Protein AF-A0A962UVL1-F1 (afdb_monomer)

Mean predicted aligned error: 9.24 Å

Sequence (74 aa):
MRHLYTLLYYLILPGVLVRLWWRGRKEPAYRERWAERFGFIDAVPAGCLWIHAVSLGETRAAVPLIRALQERYP

Structure (mmCIF, N/CA/C/O backbone):
data_AF-A0A962UVL1-F1
#
_entry.id   AF-A0A962UVL1-F1
#
loop_
_atom_site.group_PDB
_atom_site.id
_atom_site.type_symbol
_atom_site.label_atom_id
_atom_site.label_alt_id
_atom_site.label_comp_id
_atom_site.label_asym_id
_atom_site.label_entity_id
_atom_site.label_seq_id
_atom_site.pdbx_PDB_ins_code
_atom_site.Cartn_x
_atom_site.Cartn_y
_atom_site.Cartn_z
_atom_site.occupancy
_atom_site.B_iso_or_equiv
_atom_site.auth_seq_id
_atom_site.auth_comp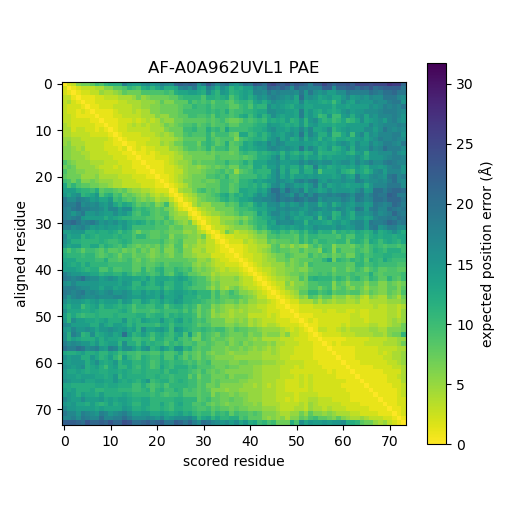_id
_atom_site.auth_asym_id
_atom_site.auth_atom_id
_atom_site.pdbx_PDB_model_num
ATOM 1 N N . MET A 1 1 ? 10.516 9.836 -29.716 1.00 65.31 1 MET A N 1
ATOM 2 C CA . MET A 1 1 ? 10.810 9.909 -28.264 1.00 65.31 1 MET A CA 1
ATOM 3 C C . MET A 1 1 ? 9.938 8.993 -27.405 1.00 65.31 1 MET A C 1
ATOM 5 O O . MET A 1 1 ? 10.510 8.162 -26.714 1.00 65.31 1 MET A O 1
ATOM 9 N N . ARG A 1 2 ? 8.594 9.055 -27.471 1.00 78.75 2 ARG A N 1
ATOM 10 C CA . ARG A 1 2 ? 7.696 8.200 -26.655 1.00 78.75 2 ARG A CA 1
ATOM 11 C C . ARG A 1 2 ? 7.981 6.696 -26.784 1.00 78.75 2 ARG A C 1
ATOM 13 O O . ARG A 1 2 ? 8.143 6.025 -25.779 1.00 78.75 2 ARG A O 1
ATOM 20 N N . HIS A 1 3 ? 8.131 6.189 -28.009 1.00 82.88 3 HIS A N 1
ATOM 21 C CA . HIS A 1 3 ? 8.364 4.758 -28.256 1.00 82.88 3 HIS A CA 1
ATOM 22 C C . HIS A 1 3 ? 9.706 4.246 -27.716 1.00 82.88 3 HIS A C 1
ATOM 24 O O . HIS A 1 3 ? 9.759 3.151 -27.170 1.00 82.88 3 HIS A O 1
ATOM 30 N N . LEU A 1 4 ? 10.770 5.052 -27.808 1.00 88.19 4 LEU A N 1
ATOM 31 C CA . LEU A 1 4 ? 12.084 4.700 -27.264 1.00 88.19 4 LEU A CA 1
ATOM 32 C C . LEU A 1 4 ? 12.060 4.679 -25.731 1.00 88.19 4 LEU A C 1
ATOM 34 O O . LEU 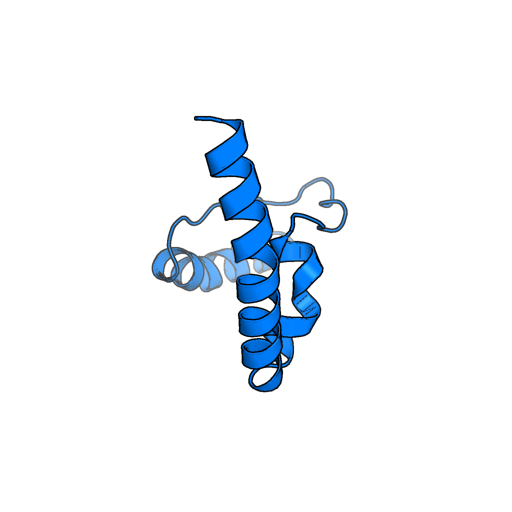A 1 4 ? 12.572 3.747 -25.122 1.00 88.19 4 LEU A O 1
ATOM 38 N N . TYR A 1 5 ? 11.415 5.675 -25.116 1.00 84.00 5 TYR A N 1
ATOM 39 C CA . TYR A 1 5 ? 11.242 5.735 -23.665 1.00 84.00 5 TYR A CA 1
ATOM 40 C C . TYR A 1 5 ? 10.443 4.534 -23.144 1.00 84.00 5 TYR A C 1
ATOM 42 O O . TYR A 1 5 ? 10.859 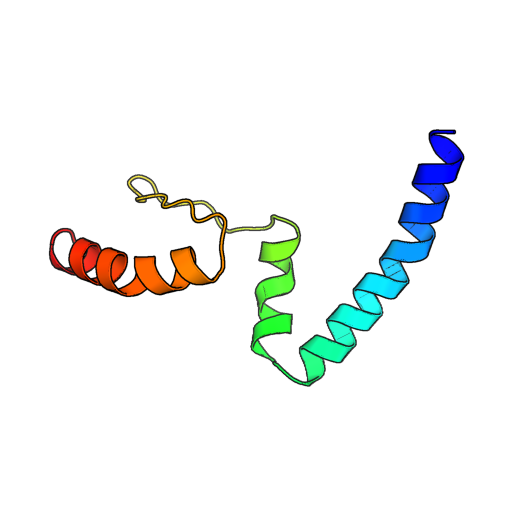3.871 -22.200 1.00 84.00 5 TYR A O 1
ATOM 50 N N . THR A 1 6 ? 9.335 4.204 -23.809 1.00 85.88 6 THR A N 1
ATOM 51 C CA . THR A 1 6 ? 8.513 3.037 -23.481 1.00 85.88 6 THR A CA 1
ATOM 52 C C . THR A 1 6 ? 9.286 1.725 -23.653 1.00 85.88 6 THR A C 1
ATOM 54 O O . THR A 1 6 ? 9.217 0.869 -22.777 1.00 85.88 6 THR A O 1
ATOM 57 N N . LEU A 1 7 ? 10.071 1.569 -24.727 1.00 89.56 7 LEU A N 1
ATOM 58 C CA . LEU A 1 7 ? 10.882 0.369 -24.956 1.00 89.56 7 LEU A CA 1
ATOM 59 C C . LEU A 1 7 ? 11.958 0.190 -23.875 1.00 89.56 7 LEU A C 1
ATOM 61 O O . LEU A 1 7 ? 12.104 -0.900 -23.329 1.00 89.56 7 LEU A O 1
ATOM 65 N N . LEU A 1 8 ? 12.671 1.265 -23.528 1.00 89.81 8 LEU A N 1
ATOM 66 C CA . LEU A 1 8 ? 13.657 1.249 -22.445 1.00 89.81 8 LEU A CA 1
ATOM 67 C C . LEU A 1 8 ? 13.006 0.921 -21.101 1.00 89.81 8 LEU A C 1
ATOM 69 O O . LEU A 1 8 ? 13.547 0.121 -20.342 1.00 89.81 8 LEU A O 1
ATOM 73 N N . TYR A 1 9 ? 11.827 1.481 -20.825 1.00 86.56 9 TYR A N 1
ATOM 74 C CA . TYR A 1 9 ? 11.068 1.172 -19.617 1.00 86.56 9 TYR A CA 1
ATOM 75 C C . TYR A 1 9 ? 10.726 -0.322 -19.538 1.00 86.56 9 TYR A C 1
ATOM 77 O O . TYR A 1 9 ? 10.993 -0.955 -18.518 1.00 86.56 9 TYR A O 1
ATOM 85 N N . TYR A 1 10 ? 10.224 -0.912 -20.629 1.00 84.62 10 TYR A N 1
ATOM 86 C CA . TYR A 1 10 ? 9.936 -2.347 -20.693 1.00 84.62 10 TYR A CA 1
ATOM 87 C C . TYR A 1 10 ? 11.184 -3.226 -20.584 1.00 84.62 10 TYR A C 1
ATOM 89 O O . TYR A 1 10 ? 11.086 -4.316 -20.032 1.00 84.62 10 TYR A O 1
ATOM 97 N N . LEU A 1 11 ? 12.349 -2.770 -21.058 1.00 89.00 11 LEU A N 1
ATOM 98 C CA . LEU A 1 11 ? 13.612 -3.502 -20.908 1.00 89.00 1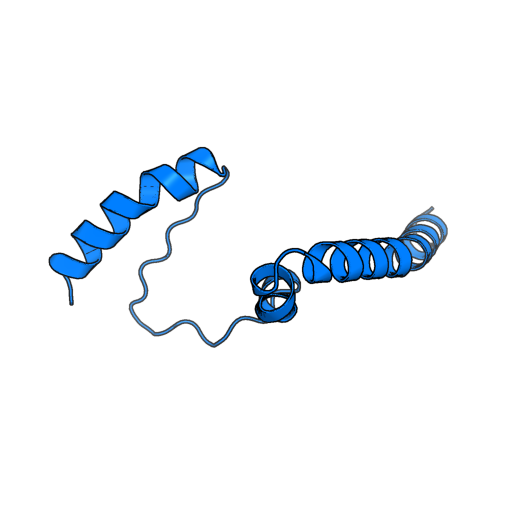1 LEU A CA 1
ATOM 99 C C . LEU A 1 11 ? 14.143 -3.463 -19.467 1.00 89.00 11 LEU A C 1
ATOM 101 O O . LEU A 1 11 ? 14.700 -4.444 -18.979 1.00 89.00 11 LEU A O 1
ATOM 105 N N . ILE A 1 12 ? 13.971 -2.331 -18.779 1.00 89.56 12 ILE A N 1
ATOM 106 C CA . ILE A 1 12 ? 14.424 -2.137 -17.394 1.00 89.56 12 ILE A CA 1
ATOM 107 C C . ILE A 1 12 ? 13.501 -2.864 -16.407 1.00 89.56 12 ILE A C 1
ATOM 109 O O . ILE A 1 12 ? 13.972 -3.407 -15.403 1.00 89.56 12 ILE A O 1
ATOM 113 N N . LEU A 1 13 ? 12.199 -2.914 -16.698 1.00 85.31 13 LEU A N 1
ATOM 114 C CA . LEU A 1 13 ? 11.176 -3.525 -15.850 1.00 85.31 13 LEU A CA 1
ATOM 115 C C . LEU A 1 13 ? 11.515 -4.959 -15.379 1.00 85.31 13 LEU A C 1
ATOM 117 O O . LEU A 1 13 ? 11.506 -5.173 -14.164 1.00 85.31 13 LEU A O 1
ATOM 121 N N . PRO A 1 14 ? 11.884 -5.934 -16.239 1.00 84.25 14 PRO A N 1
ATOM 122 C CA . PRO A 1 14 ? 12.251 -7.278 -15.789 1.00 84.25 14 PRO A CA 1
ATOM 123 C C . PRO A 1 14 ? 13.474 -7.273 -14.864 1.00 84.25 14 PRO A C 1
ATOM 125 O O . PRO A 1 14 ? 13.506 -8.024 -13.891 1.00 84.25 14 PRO A O 1
ATOM 128 N N . GLY A 1 15 ? 14.445 -6.382 -15.089 1.00 87.00 15 GLY A N 1
ATOM 129 C CA . GLY A 1 15 ? 15.596 -6.220 -14.196 1.00 87.00 15 GLY A CA 1
ATOM 130 C C . GLY A 1 15 ? 15.193 -5.742 -12.796 1.00 87.00 15 GLY A C 1
ATOM 131 O O . GLY A 1 15 ? 15.680 -6.261 -11.787 1.00 87.00 15 GLY A O 1
ATOM 132 N N . VAL A 1 16 ? 14.251 -4.798 -12.716 1.00 82.38 16 VAL A N 1
ATOM 133 C CA . VAL A 1 16 ? 13.689 -4.322 -11.441 1.00 82.38 16 VAL A CA 1
ATOM 134 C C . VAL A 1 16 ? 12.916 -5.437 -10.733 1.00 82.38 16 VAL A C 1
ATOM 136 O O . VAL A 1 16 ? 13.099 -5.623 -9.529 1.00 82.38 16 VAL A O 1
ATOM 139 N N . LEU A 1 17 ? 12.123 -6.225 -11.465 1.00 80.56 17 LEU A N 1
ATOM 140 C CA . LEU A 1 17 ? 11.392 -7.374 -10.917 1.00 80.56 17 LEU A CA 1
ATOM 141 C C . LEU A 1 17 ? 12.343 -8.433 -10.342 1.00 80.56 17 LEU A C 1
ATOM 143 O O . LEU A 1 17 ? 12.157 -8.867 -9.205 1.00 80.56 17 LEU A O 1
ATOM 147 N N . VAL A 1 18 ? 13.408 -8.799 -11.062 1.00 83.25 18 VAL A N 1
ATOM 148 C CA . VAL A 1 18 ? 14.421 -9.755 -10.575 1.00 83.25 18 VAL A CA 1
ATOM 149 C C . VAL A 1 18 ? 15.116 -9.226 -9.317 1.00 83.25 18 VAL A C 1
ATOM 151 O O . VAL A 1 18 ? 15.288 -9.962 -8.342 1.00 83.25 18 VAL A O 1
ATOM 154 N N . ARG A 1 19 ? 15.463 -7.933 -9.284 1.00 81.75 19 ARG A N 1
ATOM 155 C CA . ARG A 1 19 ? 16.064 -7.296 -8.101 1.00 81.75 19 ARG A CA 1
ATOM 156 C C . ARG A 1 19 ? 15.121 -7.322 -6.897 1.00 81.75 19 ARG A C 1
ATOM 158 O O . ARG A 1 19 ? 15.556 -7.635 -5.787 1.00 81.75 19 ARG A O 1
ATOM 165 N N . LEU A 1 20 ? 13.843 -7.006 -7.101 1.00 73.00 20 LEU A N 1
ATOM 166 C CA . LEU A 1 20 ? 12.817 -7.074 -6.058 1.00 73.00 20 LEU A CA 1
ATOM 167 C C . LEU A 1 20 ? 12.623 -8.512 -5.565 1.00 73.00 20 LEU A C 1
ATOM 169 O O . LEU A 1 20 ? 12.509 -8.721 -4.359 1.00 73.00 20 LEU A O 1
ATOM 173 N N . TRP A 1 21 ? 12.647 -9.500 -6.466 1.00 73.69 21 TRP A N 1
ATOM 174 C CA . TRP A 1 21 ? 12.510 -10.919 -6.128 1.00 73.69 21 TRP A CA 1
ATOM 175 C C . TRP A 1 21 ? 13.683 -11.418 -5.287 1.00 73.69 21 TRP A C 1
ATOM 177 O O . TRP A 1 21 ? 13.491 -12.127 -4.297 1.00 73.69 21 TRP A O 1
ATOM 187 N N . TRP A 1 22 ? 14.904 -11.017 -5.648 1.00 78.06 22 TRP A N 1
ATOM 188 C CA . TRP A 1 22 ? 16.104 -11.350 -4.887 1.00 78.06 22 TRP A CA 1
ATOM 189 C C . TRP A 1 22 ? 16.084 -10.691 -3.506 1.00 78.06 22 TRP A C 1
ATOM 191 O O . TRP A 1 22 ? 16.376 -11.342 -2.504 1.00 78.06 22 TRP A O 1
ATOM 201 N N . ARG A 1 23 ? 15.657 -9.428 -3.415 1.00 71.62 23 ARG A N 1
ATOM 202 C CA . ARG A 1 23 ? 15.506 -8.745 -2.125 1.00 71.62 23 ARG A CA 1
ATOM 203 C C . ARG A 1 23 ? 14.418 -9.395 -1.260 1.00 71.62 23 ARG A C 1
ATOM 205 O O . ARG A 1 23 ? 14.633 -9.596 -0.071 1.00 71.62 23 ARG A O 1
ATOM 212 N N . GLY A 1 24 ? 13.321 -9.834 -1.873 1.00 65.81 24 GLY A N 1
ATOM 213 C CA . GLY A 1 24 ? 12.251 -10.585 -1.216 1.00 65.81 24 GLY A CA 1
ATOM 214 C C . GLY A 1 24 ? 12.629 -12.000 -0.759 1.00 65.81 24 GLY A C 1
ATOM 215 O O . GLY A 1 24 ? 11.907 -12.581 0.041 1.00 65.81 24 GLY A O 1
ATOM 216 N N . ARG A 1 25 ? 13.769 -12.567 -1.193 1.00 66.75 25 ARG A N 1
ATOM 217 C CA . ARG A 1 25 ? 14.315 -13.794 -0.574 1.00 66.75 25 ARG A CA 1
ATOM 218 C C . ARG A 1 25 ? 14.849 -13.555 0.839 1.00 66.75 25 ARG A C 1
ATOM 220 O O . ARG A 1 25 ? 14.851 -14.492 1.624 1.00 66.75 25 ARG A O 1
ATOM 227 N N . LYS A 1 26 ? 15.331 -12.346 1.145 1.00 64.88 26 LYS A N 1
ATOM 228 C CA . LYS A 1 26 ? 15.867 -12.003 2.474 1.00 64.88 26 LYS A CA 1
ATOM 229 C C . LYS A 1 26 ? 14.780 -11.567 3.456 1.00 64.88 26 LYS A C 1
ATOM 231 O O . LYS A 1 26 ? 14.971 -11.696 4.655 1.00 64.88 26 LYS A O 1
ATOM 236 N N . GLU A 1 27 ? 13.652 -11.083 2.945 1.00 67.56 27 GLU A N 1
ATOM 237 C CA . GLU A 1 27 ? 12.552 -10.552 3.746 1.00 67.56 27 GLU A CA 1
ATOM 238 C C . GLU A 1 27 ? 11.234 -11.138 3.198 1.00 67.56 27 GLU A C 1
ATOM 240 O O . GLU A 1 27 ? 10.719 -10.646 2.195 1.00 67.56 27 GLU A O 1
ATOM 245 N N . PRO A 1 28 ? 10.696 -12.227 3.781 1.00 63.72 28 PRO A N 1
ATOM 246 C CA . PRO A 1 28 ? 9.509 -12.912 3.255 1.00 63.72 28 PRO A CA 1
ATOM 247 C C . PRO A 1 28 ? 8.289 -11.985 3.128 1.00 63.72 28 PRO A C 1
ATOM 249 O O . PRO A 1 28 ? 7.579 -12.033 2.124 1.00 63.72 28 PRO A O 1
ATOM 252 N N . ALA A 1 29 ? 8.140 -11.035 4.060 1.00 64.12 29 ALA A N 1
ATOM 253 C CA . ALA A 1 29 ? 7.117 -9.986 4.015 1.00 64.12 29 ALA A CA 1
ATOM 254 C C . ALA A 1 29 ? 7.194 -9.108 2.745 1.00 64.12 29 ALA A C 1
ATOM 256 O O . ALA A 1 29 ? 6.200 -8.520 2.321 1.00 64.12 29 ALA A O 1
ATOM 257 N N . TYR A 1 30 ? 8.364 -9.021 2.099 1.00 62.56 30 TYR A N 1
ATOM 258 C CA . TYR A 1 30 ? 8.525 -8.323 0.820 1.00 62.56 30 TYR A CA 1
ATOM 259 C C . TYR A 1 30 ? 7.932 -9.091 -0.362 1.00 62.56 30 TYR A C 1
ATOM 261 O O . TYR A 1 30 ? 7.719 -8.463 -1.395 1.00 62.56 30 TYR A O 1
ATOM 269 N N . ARG A 1 31 ? 7.734 -10.414 -0.262 1.00 62.91 31 ARG A N 1
ATOM 270 C CA . ARG A 1 31 ? 7.152 -11.260 -1.321 1.00 62.91 31 ARG A CA 1
ATOM 271 C C . ARG A 1 31 ? 5.637 -11.338 -1.241 1.00 62.91 31 ARG A C 1
ATOM 273 O O . ARG A 1 31 ? 4.989 -11.266 -2.277 1.00 62.91 31 ARG A O 1
ATOM 280 N N . GLU A 1 32 ? 5.091 -11.432 -0.035 1.00 65.06 32 GLU A N 1
ATOM 281 C CA . GLU A 1 32 ? 3.645 -11.576 0.187 1.00 65.06 32 GLU A CA 1
ATOM 282 C C . GLU A 1 32 ? 2.855 -10.351 -0.295 1.00 65.06 32 GLU A C 1
ATOM 284 O O . GLU A 1 32 ? 1.746 -10.476 -0.798 1.00 65.06 32 GLU A O 1
ATOM 289 N N . ARG A 1 33 ? 3.475 -9.168 -0.253 1.00 69.38 33 ARG A N 1
ATOM 290 C CA . ARG A 1 33 ? 2.825 -7.883 -0.554 1.00 69.38 33 ARG A CA 1
ATOM 291 C C . ARG A 1 33 ? 3.135 -7.347 -1.957 1.00 69.38 33 ARG A C 1
ATOM 293 O O . ARG A 1 33 ? 3.140 -6.138 -2.183 1.00 69.38 33 ARG A O 1
ATOM 300 N N . TRP A 1 34 ? 3.475 -8.225 -2.909 1.00 73.25 34 TRP A N 1
ATOM 301 C CA . TRP A 1 34 ? 3.745 -7.818 -4.299 1.00 73.25 34 TRP A CA 1
ATOM 302 C C . TRP A 1 34 ? 2.508 -7.245 -4.975 1.00 73.25 34 TRP A C 1
ATOM 304 O O . TRP A 1 34 ? 2.613 -6.208 -5.624 1.00 73.25 34 TRP A O 1
ATOM 314 N N . ALA A 1 35 ? 1.358 -7.892 -4.785 1.00 74.94 35 ALA A N 1
ATOM 315 C CA . ALA A 1 35 ? 0.075 -7.448 -5.320 1.00 74.94 35 ALA A CA 1
ATOM 316 C C . ALA A 1 35 ? -0.210 -5.985 -4.932 1.00 74.94 35 ALA A C 1
ATOM 318 O O . ALA A 1 35 ? -0.406 -5.143 -5.809 1.00 74.94 35 ALA A O 1
ATOM 319 N N . GLU A 1 36 ? -0.059 -5.657 -3.645 1.00 78.75 36 GLU A N 1
ATOM 320 C CA . GLU A 1 36 ? -0.278 -4.305 -3.116 1.00 78.75 36 GLU A CA 1
ATOM 321 C C . GLU A 1 36 ? 0.616 -3.248 -3.792 1.00 78.75 36 GLU A C 1
ATOM 323 O O . GLU A 1 36 ? 0.181 -2.123 -4.031 1.00 78.75 36 GLU A O 1
ATOM 328 N N . ARG A 1 37 ? 1.859 -3.593 -4.165 1.00 75.44 37 ARG A N 1
ATOM 329 C CA . ARG A 1 37 ? 2.790 -2.662 -4.843 1.00 75.44 37 ARG A CA 1
ATOM 330 C C . ARG A 1 37 ? 2.382 -2.315 -6.263 1.00 75.44 37 ARG A C 1
ATOM 332 O O . ARG A 1 37 ? 2.711 -1.232 -6.735 1.00 75.44 37 ARG A O 1
ATOM 339 N N . PHE A 1 38 ? 1.712 -3.240 -6.939 1.00 77.00 38 PHE A N 1
ATOM 340 C CA . PHE A 1 38 ? 1.155 -3.012 -8.269 1.00 77.00 38 PHE A CA 1
ATOM 341 C C . PHE A 1 38 ? -0.264 -2.428 -8.205 1.00 77.00 38 PHE A C 1
ATOM 343 O O . PHE A 1 38 ? -0.910 -2.299 -9.239 1.00 77.00 38 PHE A O 1
ATOM 350 N N . GLY A 1 39 ? -0.737 -2.048 -7.012 1.00 74.94 39 GLY A N 1
ATOM 351 C CA . GLY A 1 39 ? -2.064 -1.469 -6.809 1.00 74.94 39 GLY A CA 1
ATOM 352 C C . GLY A 1 39 ? -3.188 -2.500 -6.730 1.00 74.94 39 GLY A C 1
ATOM 353 O O . GLY A 1 39 ? -4.352 -2.114 -6.679 1.00 74.94 39 GLY A O 1
ATOM 354 N N . PHE A 1 40 ? -2.866 -3.795 -6.691 1.00 82.38 40 PHE A N 1
ATOM 355 C CA . PHE A 1 40 ? -3.845 -4.837 -6.401 1.00 82.38 40 PHE A CA 1
ATOM 356 C C . PHE A 1 40 ? -4.034 -4.909 -4.887 1.00 82.38 40 PHE A C 1
ATOM 358 O O . PHE A 1 40 ? -3.267 -5.564 -4.180 1.00 82.38 40 PHE A O 1
ATOM 365 N N . ILE A 1 41 ? -5.030 -4.177 -4.403 1.00 83.38 41 ILE A N 1
ATOM 366 C CA . ILE A 1 41 ? -5.491 -4.218 -3.017 1.00 83.38 41 ILE A CA 1
ATOM 367 C C . ILE A 1 41 ? -6.901 -4.802 -2.973 1.00 83.38 41 ILE A C 1
ATOM 369 O O . ILE A 1 41 ? -7.663 -4.663 -3.933 1.00 83.38 41 ILE A O 1
ATOM 373 N N . ASP A 1 42 ? -7.243 -5.441 -1.857 1.00 82.31 42 ASP A N 1
ATOM 374 C CA . ASP A 1 42 ? -8.615 -5.867 -1.601 1.00 82.31 42 ASP A CA 1
ATOM 375 C C . ASP A 1 42 ? -9.558 -4.660 -1.514 1.00 82.31 42 ASP A C 1
ATOM 377 O O . ASP A 1 42 ? -9.142 -3.517 -1.290 1.00 82.31 42 ASP A O 1
ATOM 381 N N . ALA A 1 43 ? -10.853 -4.922 -1.695 1.00 83.00 43 ALA A N 1
ATOM 382 C CA . ALA A 1 43 ? -11.875 -3.896 -1.573 1.00 83.00 43 ALA A CA 1
ATOM 383 C C . ALA A 1 43 ? -11.809 -3.241 -0.187 1.00 83.00 43 ALA A C 1
ATOM 385 O O . ALA A 1 43 ? -11.860 -3.909 0.847 1.00 83.00 43 ALA A O 1
ATOM 386 N N . VAL A 1 44 ? -11.711 -1.915 -0.180 1.00 83.38 44 VAL A N 1
ATOM 387 C CA . VAL A 1 44 ? -11.647 -1.139 1.054 1.00 83.38 44 VAL A CA 1
ATOM 388 C C . VAL A 1 44 ? -13.035 -1.134 1.713 1.00 83.38 44 VAL A C 1
ATOM 390 O O . VAL A 1 44 ? -14.002 -0.74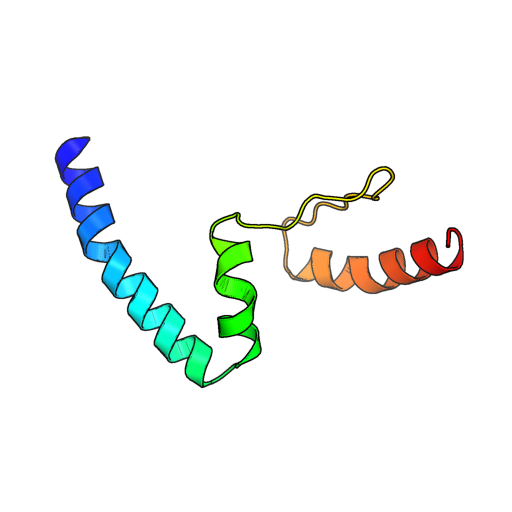0 1.054 1.00 83.38 44 VAL A O 1
ATOM 393 N N . PRO A 1 45 ? -13.170 -1.558 2.986 1.00 84.44 45 PRO A N 1
ATOM 394 C CA . PRO A 1 45 ? -14.462 -1.605 3.665 1.00 84.44 45 PRO A CA 1
ATOM 395 C C . PRO A 1 45 ? -15.128 -0.228 3.761 1.00 84.44 45 PRO A C 1
ATOM 397 O O . PRO A 1 45 ? -14.463 0.792 3.964 1.00 84.44 45 PRO A O 1
ATOM 400 N N . ALA A 1 46 ? -16.460 -0.197 3.675 1.00 84.62 46 ALA A N 1
ATOM 401 C CA . ALA A 1 46 ? -17.223 1.022 3.921 1.00 84.62 46 ALA A CA 1
ATOM 402 C C . ALA A 1 46 ? -17.001 1.509 5.365 1.00 84.62 46 ALA A C 1
ATOM 404 O O . ALA A 1 46 ? -17.034 0.714 6.302 1.00 84.62 46 ALA A O 1
ATOM 405 N N . GLY A 1 47 ? -16.764 2.813 5.538 1.00 84.19 47 GLY A N 1
ATOM 406 C CA . GLY A 1 47 ? -16.456 3.404 6.846 1.00 84.19 47 GLY A CA 1
ATOM 407 C C . GLY A 1 47 ? -14.980 3.330 7.254 1.00 84.19 47 GLY A C 1
ATOM 408 O O . GLY A 1 47 ? -14.652 3.686 8.382 1.00 84.19 47 GLY A O 1
ATOM 409 N N . CYS A 1 48 ? -14.075 2.909 6.361 1.00 86.44 48 CYS A N 1
ATOM 410 C CA . CYS A 1 48 ? -12.646 2.958 6.655 1.00 86.44 48 CYS A CA 1
ATOM 411 C C . CYS A 1 48 ? -12.164 4.404 6.877 1.00 86.44 48 CYS A C 1
ATOM 413 O O . CYS A 1 48 ? -12.565 5.330 6.164 1.00 86.44 48 CYS A O 1
ATOM 415 N N . LEU A 1 49 ? -11.236 4.588 7.815 1.00 85.50 49 LEU A N 1
ATOM 416 C CA . LEU A 1 49 ? -10.485 5.830 7.935 1.00 85.50 49 LEU A CA 1
ATOM 417 C C . LEU A 1 49 ? -9.209 5.730 7.097 1.00 85.50 49 LEU A C 1
ATOM 419 O O . LEU A 1 49 ? -8.280 5.000 7.446 1.00 85.50 49 LEU A O 1
ATOM 423 N N . TRP A 1 50 ? -9.152 6.479 5.997 1.00 88.38 50 TRP A N 1
ATOM 424 C CA . TRP A 1 50 ? -7.956 6.549 5.162 1.00 88.38 50 TRP A CA 1
ATOM 425 C C . TRP A 1 50 ? -7.002 7.627 5.683 1.00 88.38 50 TRP A C 1
ATOM 427 O O . TRP A 1 50 ? -7.319 8.815 5.648 1.00 88.38 50 TRP A O 1
ATOM 437 N N . ILE A 1 51 ? -5.803 7.226 6.113 1.00 88.62 51 ILE A N 1
ATOM 438 C CA . ILE A 1 51 ? -4.735 8.150 6.515 1.00 88.62 51 ILE A CA 1
ATOM 439 C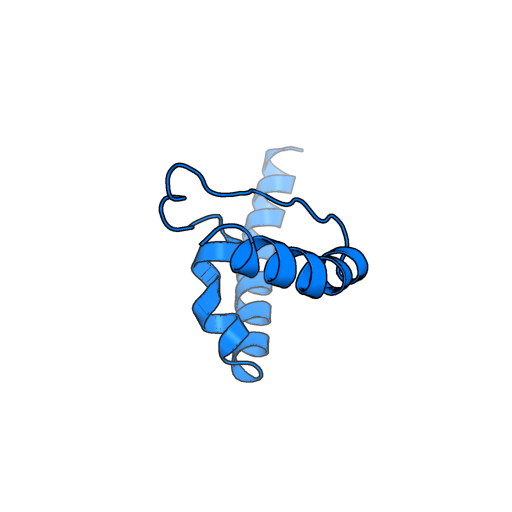 C . ILE A 1 51 ? -3.634 8.112 5.459 1.00 88.62 51 ILE A C 1
ATOM 441 O O . ILE A 1 51 ? -3.038 7.067 5.203 1.00 88.62 51 ILE A O 1
ATOM 445 N N . HIS A 1 52 ? -3.358 9.258 4.841 1.00 90.38 52 HIS A N 1
ATOM 446 C CA . HIS A 1 52 ? -2.268 9.395 3.882 1.00 90.38 52 HIS A CA 1
ATOM 447 C C . HIS A 1 52 ? -1.008 9.925 4.577 1.00 90.38 52 HIS A C 1
ATOM 449 O O . HIS A 1 52 ? -1.052 10.968 5.223 1.00 90.38 52 HIS A O 1
ATOM 455 N N . ALA A 1 53 ? 0.107 9.212 4.423 1.00 91.56 53 ALA A N 1
ATOM 456 C CA . ALA A 1 53 ? 1.428 9.616 4.896 1.00 91.56 53 ALA A CA 1
ATOM 457 C C . ALA A 1 53 ? 2.405 9.587 3.715 1.00 91.56 53 ALA A C 1
ATOM 459 O O . ALA A 1 53 ? 2.486 8.585 3.001 1.00 91.56 53 ALA A O 1
ATOM 460 N N . VAL A 1 54 ? 3.141 10.677 3.503 1.00 91.12 54 VAL A N 1
ATOM 461 C CA . VAL A 1 54 ? 4.061 10.855 2.367 1.00 91.12 54 VAL A CA 1
ATOM 462 C C . VAL A 1 54 ? 5.495 10.438 2.702 1.00 91.12 54 VAL A C 1
ATOM 464 O O . VAL A 1 54 ? 6.325 10.286 1.806 1.00 91.12 54 VAL A O 1
ATOM 467 N N . SER A 1 55 ? 5.793 10.202 3.984 1.00 92.19 55 SER A N 1
ATOM 468 C CA . SER A 1 55 ? 7.110 9.780 4.469 1.00 92.19 55 SER A CA 1
ATOM 469 C C . SER A 1 55 ? 7.061 8.530 5.354 1.00 92.19 55 SER A C 1
ATOM 471 O O . SER A 1 55 ? 6.089 8.261 6.065 1.00 92.19 55 SER A O 1
ATOM 473 N N . LEU A 1 56 ? 8.172 7.782 5.384 1.00 86.50 56 LEU A N 1
ATOM 474 C CA . LEU A 1 56 ? 8.366 6.680 6.332 1.00 86.50 56 LEU A CA 1
ATOM 475 C C . LEU A 1 56 ? 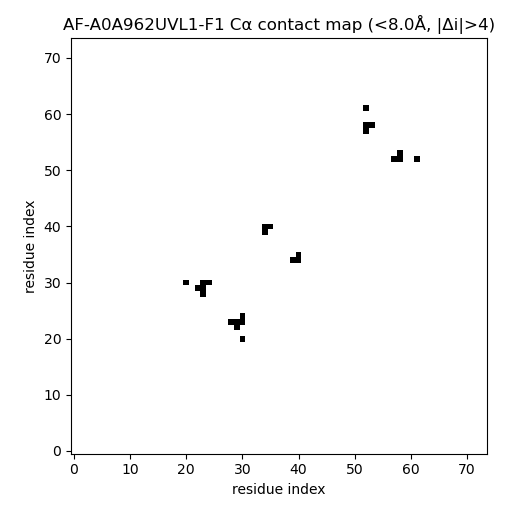8.289 7.174 7.786 1.00 86.50 56 LEU A C 1
ATOM 477 O O . LEU A 1 56 ? 7.760 6.469 8.643 1.00 86.50 56 LEU A O 1
ATOM 481 N N . GLY A 1 57 ? 8.804 8.377 8.063 1.00 90.88 57 GLY A N 1
ATOM 482 C CA . GLY A 1 57 ? 8.739 8.984 9.395 1.00 90.88 57 GLY A CA 1
ATOM 483 C C . GLY A 1 57 ? 7.299 9.263 9.819 1.00 90.88 57 GLY A C 1
ATOM 484 O O . GLY A 1 57 ? 6.887 8.856 10.902 1.00 90.88 57 GLY A O 1
ATOM 485 N N . GLU A 1 58 ? 6.513 9.860 8.924 1.00 93.19 58 GLU A N 1
ATOM 486 C CA . GLU A 1 58 ? 5.086 10.130 9.136 1.00 93.19 58 GLU A CA 1
ATOM 487 C C . GLU A 1 58 ? 4.284 8.842 9.320 1.00 93.19 58 GLU A C 1
ATOM 489 O O . GLU A 1 58 ? 3.495 8.737 10.252 1.00 93.19 58 GLU A O 1
ATOM 494 N N . THR A 1 59 ? 4.545 7.822 8.495 1.00 92.19 59 THR A N 1
ATOM 495 C CA . THR A 1 59 ? 3.884 6.513 8.612 1.00 92.19 59 THR A CA 1
ATOM 496 C C . THR A 1 59 ? 4.137 5.894 9.988 1.00 92.19 59 THR A C 1
ATOM 498 O O . THR A 1 59 ? 3.219 5.371 10.614 1.00 92.19 59 THR A O 1
ATOM 501 N N . ARG A 1 60 ? 5.373 5.981 10.500 1.00 91.38 60 ARG A N 1
ATOM 502 C CA . ARG A 1 60 ? 5.727 5.467 11.835 1.00 91.38 60 ARG A CA 1
ATOM 503 C C . ARG A 1 60 ? 5.109 6.301 12.957 1.00 91.38 60 ARG A C 1
ATOM 505 O O . ARG A 1 60 ? 4.661 5.725 13.944 1.00 91.38 60 ARG A O 1
ATOM 512 N N . ALA A 1 61 ? 5.052 7.622 12.799 1.00 92.62 61 ALA A N 1
ATOM 513 C CA . ALA A 1 61 ? 4.412 8.527 13.753 1.00 92.62 61 ALA A CA 1
ATOM 514 C C . ALA A 1 61 ? 2.882 8.360 13.797 1.00 92.62 61 ALA A C 1
ATOM 516 O O . ALA A 1 61 ? 2.275 8.569 14.844 1.00 92.62 61 ALA A O 1
ATOM 517 N N . ALA A 1 62 ? 2.260 7.930 12.696 1.00 93.38 62 ALA A N 1
ATOM 518 C CA . ALA A 1 62 ? 0.825 7.672 12.624 1.00 93.38 62 ALA A CA 1
ATOM 519 C C . ALA A 1 62 ? 0.399 6.382 13.350 1.00 93.38 62 ALA A C 1
ATOM 521 O O . ALA A 1 62 ? -0.754 6.271 13.749 1.00 93.38 62 ALA A O 1
ATOM 522 N N . VAL A 1 63 ? 1.300 5.417 13.574 1.00 93.31 63 VAL A N 1
ATOM 523 C CA . VAL A 1 63 ? 0.977 4.146 14.257 1.00 93.31 63 VAL A CA 1
ATOM 524 C C . VAL A 1 63 ? 0.302 4.338 15.628 1.00 93.31 63 VAL A C 1
ATOM 526 O O . VAL A 1 63 ? -0.757 3.743 15.833 1.00 93.31 63 VAL A O 1
ATOM 529 N N . PRO A 1 64 ? 0.844 5.129 16.579 1.00 93.50 64 PRO A N 1
ATOM 530 C CA . PRO A 1 64 ? 0.176 5.353 17.864 1.00 93.50 64 PRO A CA 1
ATOM 531 C C . PRO A 1 64 ? -1.180 6.057 17.715 1.00 93.50 64 PRO A C 1
ATOM 533 O O . PRO A 1 64 ? -2.117 5.716 18.431 1.00 93.50 64 PRO A O 1
ATOM 536 N N . LEU A 1 65 ? -1.309 6.984 16.758 1.00 92.06 65 LEU A N 1
ATOM 537 C CA . LEU A 1 65 ? -2.576 7.655 16.459 1.00 92.06 65 LEU A CA 1
ATOM 538 C C . LEU A 1 65 ? -3.634 6.659 15.958 1.00 92.06 65 LEU A C 1
ATOM 540 O O . LEU A 1 65 ? -4.759 6.670 16.446 1.00 92.06 65 LEU A O 1
ATOM 544 N N . ILE A 1 66 ? -3.267 5.776 15.025 1.00 92.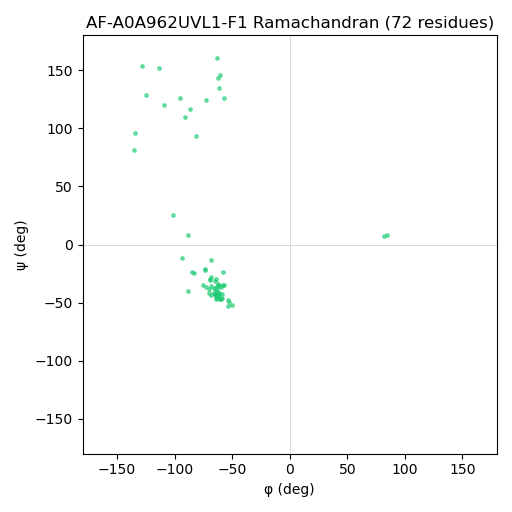25 66 ILE A N 1
ATOM 545 C CA . ILE A 1 66 ? -4.157 4.740 14.484 1.00 92.25 66 ILE A CA 1
ATOM 546 C C . ILE A 1 66 ? -4.661 3.830 15.606 1.00 92.25 66 ILE A C 1
ATOM 548 O O . ILE A 1 66 ? -5.861 3.588 15.692 1.00 92.25 66 ILE A O 1
ATOM 552 N N . ARG A 1 67 ? -3.772 3.381 16.500 1.00 92.38 67 ARG A N 1
ATOM 553 C CA . ARG A 1 67 ? -4.153 2.529 17.638 1.00 92.38 67 ARG A CA 1
ATOM 554 C C . ARG A 1 67 ? -5.159 3.220 18.558 1.00 92.38 67 ARG A C 1
ATOM 556 O O . ARG A 1 67 ? -6.187 2.634 18.873 1.00 92.38 67 ARG A O 1
ATOM 563 N N . ALA A 1 68 ? -4.913 4.480 18.914 1.00 92.81 68 ALA A N 1
ATOM 564 C CA . ALA A 1 68 ? -5.828 5.249 19.757 1.00 92.81 68 ALA A CA 1
ATOM 565 C C . ALA A 1 68 ? -7.207 5.460 19.102 1.00 92.81 68 ALA A C 1
ATOM 567 O O . ALA A 1 68 ? -8.230 5.481 19.786 1.00 92.81 68 ALA A O 1
ATOM 568 N N . LEU A 1 69 ? -7.250 5.609 17.774 1.00 91.25 69 LEU A N 1
ATOM 569 C CA . LEU A 1 69 ? -8.503 5.719 17.026 1.00 91.25 69 LEU A CA 1
ATOM 570 C C . LEU A 1 69 ? -9.269 4.391 16.998 1.00 91.25 69 LEU A C 1
ATOM 572 O O . LEU A 1 69 ? -10.474 4.407 17.222 1.00 91.25 69 LEU A O 1
ATOM 576 N N . GLN A 1 70 ? -8.579 3.264 16.798 1.00 89.19 70 GLN A N 1
ATOM 577 C CA . GLN A 1 70 ? -9.182 1.925 16.849 1.00 89.19 70 GLN A CA 1
ATOM 578 C C . GLN A 1 70 ? -9.750 1.596 18.236 1.00 89.19 70 GLN A C 1
ATOM 580 O O . GLN A 1 70 ? -10.799 0.974 18.339 1.00 89.19 70 GLN A O 1
ATOM 585 N N . GLU A 1 71 ? -9.088 2.038 19.308 1.00 92.06 71 GLU A N 1
ATOM 586 C CA . GLU A 1 71 ? -9.587 1.856 20.678 1.00 92.06 71 GLU A CA 1
ATOM 587 C C . GLU A 1 71 ? -10.840 2.693 20.966 1.00 92.06 71 GLU A C 1
ATOM 589 O O . GLU A 1 71 ? -11.723 2.261 21.705 1.00 92.06 71 GLU A O 1
ATOM 594 N N . ARG A 1 72 ? -10.926 3.905 20.404 1.00 89.88 72 ARG A N 1
ATOM 595 C CA . ARG A 1 72 ? -12.051 4.821 20.642 1.00 89.88 72 ARG A CA 1
ATOM 596 C C . ARG A 1 72 ? -13.262 4.534 19.747 1.00 89.88 72 ARG A C 1
ATOM 598 O O . ARG A 1 72 ? -14.376 4.888 20.128 1.00 89.88 72 ARG A O 1
ATOM 605 N N . TYR A 1 73 ? -13.044 3.918 18.590 1.00 82.56 73 TYR A N 1
ATOM 606 C CA . TYR A 1 73 ? -14.067 3.620 17.589 1.00 82.56 73 TYR A CA 1
ATOM 607 C C . TYR A 1 73 ? -13.887 2.180 17.072 1.00 82.56 73 TYR A C 1
ATOM 609 O O . TYR A 1 73 ? -13.249 2.004 16.030 1.00 82.56 73 TYR A O 1
ATOM 617 N N . PRO A 1 74 ? -14.381 1.164 17.812 1.00 72.50 74 PRO A N 1
ATOM 618 C CA . PRO A 1 74 ? -14.324 -0.231 17.379 1.00 72.50 74 PRO A CA 1
ATOM 619 C C . PRO A 1 74 ? -15.207 -0.511 16.157 1.00 72.50 74 PRO A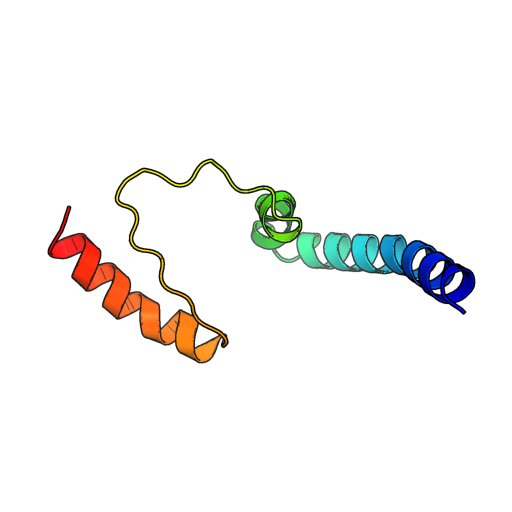 C 1
ATOM 621 O O . PRO A 1 74 ? -16.303 0.092 16.059 1.00 72.50 74 PRO A O 1
#

Radius of gyration: 17.83 Å; Cα contacts (8 Å, |Δi|>4): 13; chains: 1; bounding box: 33×25×49 Å

Foldseek 3Di:
DVVVVVVVCVVCVVVVVVVLVVVCVVPVVSVVCPCVVVVNDPDDDPPDDDDDDPDPVRVVVCVVVVVVVVVVPD

Secondary structure (DSSP, 8-state):
-HHHHHHHHHHHHHHHHHHHHHHHHH-THHHHTHHHHTT--PPPPTT------SSHHHHHHHHHHHHHHHHH--

pLDDT: mean 82.4, std 9.17, range [62.56, 93.5]

Solvent-accessible surface area (backbone atoms only — not comparable to full-atom values): 4634 Å² total; per-residue (Å²): 110,72,68,59,53,51,50,51,49,61,63,48,46,60,56,52,50,53,52,52,52,58,54,20,71,80,37,63,73,61,51,76,50,47,50,51,75,77,67,53,64,79,87,79,63,90,88,66,84,86,81,88,62,96,41,74,68,50,48,60,64,42,49,67,56,51,53,56,48,47,74,75,56,121